Protein AF-A0A1X0VD98-F1 (afdb_monomer_lite)

Secondary structure (DSSP, 8-state):
--HHHHHHHHHHHHHHHHHHHHHHHHHHHHHHT----B-SSSEEEEEGGG-SSHHHHTSEEEEEEE-SSEEE-SS-EEEEEE-SSEEEEEETTS-EEEEEEEE-TTTEEEPP--TT-EE-TT-EEEEE-HHHHHH-TTSEEEEEEESSS-PPPB--EEE-TT-B-B--HHHHHHHHS--

Foldseek 3Di:
DPPVVVVVVVVVVVVVCVVCVVVVLVVLCVVQVHFFFFDQAFAFKDAQCPDPPPVSNPFQWIKGQHLGWFTWDGGWAFWADDDFFWTWGLHPVRWIKIKGKDADSQQKTFDGDDGGDTDHTLDGGITGDNVVCVVPSVRIMIIIGIPDNDDADFDGTGHHRSHGTGDRPVNVVVVVVVD

Structure (mmCIF, N/CA/C/O backbone):
data_AF-A0A1X0VD98-F1
#
_entry.id   AF-A0A1X0VD98-F1
#
loop_
_atom_site.group_PDB
_atom_site.id
_atom_site.type_symbol
_atom_site.label_atom_id
_atom_site.label_alt_id
_atom_site.label_comp_id
_atom_site.label_asym_id
_atom_site.label_entity_id
_atom_site.label_seq_id
_atom_site.pdbx_PDB_ins_code
_atom_site.Cartn_x
_atom_site.Cartn_y
_atom_site.Cartn_z
_atom_site.occupancy
_atom_site.B_iso_or_equiv
_atom_site.auth_seq_id
_atom_site.auth_comp_id
_atom_site.auth_asym_id
_atom_site.auth_atom_id
_atom_site.pdbx_PDB_model_num
ATOM 1 N N . MET A 1 1 ? 33.936 -26.376 27.014 1.00 48.28 1 MET A N 1
ATOM 2 C CA . MET A 1 1 ? 32.459 -26.463 26.900 1.00 48.28 1 MET A CA 1
ATOM 3 C C . MET A 1 1 ? 31.875 -25.096 27.231 1.00 48.28 1 MET A C 1
ATOM 5 O O . MET A 1 1 ? 32.048 -24.717 28.371 1.00 48.28 1 MET A O 1
ATOM 9 N N . ASN A 1 2 ? 31.315 -24.329 26.277 1.00 56.06 2 ASN A N 1
ATOM 10 C CA . ASN A 1 2 ? 30.478 -23.126 26.555 1.00 56.06 2 ASN A CA 1
ATOM 11 C C . ASN A 1 2 ? 29.895 -22.417 25.307 1.00 56.06 2 ASN A C 1
ATOM 13 O O . ASN A 1 2 ? 29.213 -21.403 25.436 1.00 56.06 2 ASN A O 1
ATOM 17 N N . PHE A 1 3 ? 30.104 -22.938 24.093 1.00 49.16 3 PHE A N 1
ATOM 18 C CA . PHE A 1 3 ? 29.549 -22.329 22.876 1.00 49.16 3 PHE A CA 1
ATOM 19 C C . PHE A 1 3 ? 28.031 -22.552 22.740 1.00 49.16 3 PHE A C 1
ATOM 21 O O . PHE A 1 3 ? 27.268 -21.605 22.551 1.00 49.16 3 PHE A O 1
ATOM 28 N N . TRP A 1 4 ? 27.568 -23.791 22.944 1.00 41.75 4 TRP A N 1
ATOM 29 C CA . TRP A 1 4 ? 26.157 -24.158 22.775 1.00 41.75 4 TRP A CA 1
ATOM 30 C C . TRP A 1 4 ? 25.212 -23.425 23.742 1.00 41.75 4 TRP A C 1
ATOM 32 O O . TRP A 1 4 ? 24.164 -22.939 23.324 1.00 41.75 4 TRP A O 1
ATOM 42 N N . GLN A 1 5 ? 25.598 -23.234 25.008 1.00 52.12 5 GLN A N 1
ATOM 43 C CA . GLN A 1 5 ? 24.756 -22.539 25.995 1.00 52.12 5 GLN A CA 1
ATOM 44 C C . GLN A 1 5 ? 24.533 -21.049 25.667 1.00 52.12 5 GLN A C 1
ATOM 46 O O . GLN A 1 5 ? 23.488 -20.490 26.013 1.00 52.12 5 GLN A O 1
ATOM 51 N N . ARG A 1 6 ? 25.467 -20.403 24.952 1.00 50.94 6 ARG A N 1
ATOM 52 C CA . ARG A 1 6 ? 25.354 -18.992 24.545 1.00 50.94 6 ARG A CA 1
ATOM 53 C C . ARG A 1 6 ? 24.335 -18.806 23.413 1.00 50.94 6 ARG A C 1
ATOM 55 O O . ARG A 1 6 ? 23.565 -17.849 23.447 1.00 50.94 6 ARG A O 1
ATOM 62 N N . ILE A 1 7 ? 24.253 -19.762 22.481 1.00 54.31 7 ILE A N 1
ATOM 63 C CA . ILE A 1 7 ? 23.278 -19.753 21.376 1.00 54.31 7 ILE A CA 1
ATOM 64 C C . ILE A 1 7 ? 21.851 -20.009 21.888 1.00 54.31 7 ILE A C 1
ATOM 66 O O . ILE A 1 7 ? 20.917 -19.312 21.487 1.00 54.31 7 ILE A O 1
ATOM 70 N N . PHE A 1 8 ? 21.662 -20.940 22.829 1.00 48.12 8 PHE A N 1
ATOM 71 C CA . PHE A 1 8 ? 20.329 -21.209 23.389 1.00 48.12 8 PHE A CA 1
ATOM 72 C C . PHE A 1 8 ? 19.806 -20.078 24.294 1.00 48.12 8 PHE A C 1
ATOM 74 O O . PHE A 1 8 ? 18.599 -19.831 24.324 1.00 48.12 8 PHE A O 1
ATOM 81 N N . ARG A 1 9 ? 20.687 -19.324 24.974 1.00 44.47 9 ARG A N 1
ATOM 82 C CA . ARG A 1 9 ? 20.299 -18.106 25.718 1.00 44.47 9 ARG A CA 1
ATOM 83 C C . ARG A 1 9 ? 19.912 -16.941 24.802 1.00 44.47 9 ARG A C 1
ATOM 85 O O . ARG A 1 9 ? 18.989 -16.202 25.140 1.00 44.47 9 ARG A O 1
ATOM 92 N N . LEU A 1 10 ? 20.572 -16.795 23.652 1.00 46.97 10 LEU A N 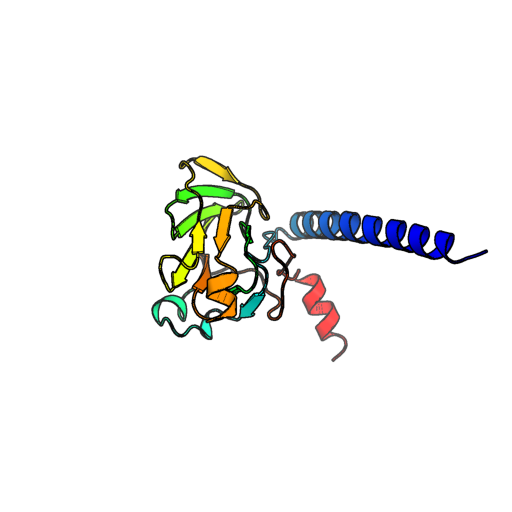1
ATOM 93 C CA . LEU A 1 10 ? 20.221 -15.784 22.648 1.00 46.97 10 LEU A CA 1
ATOM 94 C C . LEU A 1 10 ? 18.862 -16.075 22.010 1.00 46.97 10 LEU A C 1
ATOM 96 O O . LEU A 1 10 ? 18.030 -15.173 21.954 1.00 46.97 10 LEU A O 1
ATOM 100 N N . LYS A 1 11 ? 18.585 -17.339 21.653 1.00 44.94 11 LYS A N 1
ATOM 101 C CA . LYS A 1 11 ? 17.260 -17.739 21.155 1.00 44.94 11 LYS A CA 1
ATOM 102 C C . LYS A 1 11 ? 16.153 -17.371 22.142 1.00 44.94 11 LYS A C 1
ATOM 104 O O . LYS A 1 11 ? 15.186 -16.747 21.737 1.00 44.94 11 LYS A O 1
ATOM 109 N N . LYS A 1 12 ? 16.328 -17.650 23.441 1.00 44.94 12 LYS A N 1
ATOM 110 C CA . LYS A 1 12 ? 15.310 -17.339 24.462 1.00 44.94 12 LYS A CA 1
ATOM 111 C C . LYS A 1 12 ? 15.022 -15.836 24.587 1.00 44.94 12 LYS A C 1
ATOM 113 O O . LYS A 1 12 ? 13.860 -15.463 24.690 1.00 44.94 12 LYS A O 1
ATOM 118 N N . LYS A 1 13 ? 16.053 -14.980 24.524 1.00 45.22 13 LYS A N 1
ATOM 119 C CA . LYS A 1 13 ? 15.880 -13.513 24.510 1.00 45.22 13 LYS A CA 1
ATOM 120 C C . LYS A 1 13 ? 15.213 -13.022 23.224 1.00 45.22 13 LYS A C 1
ATOM 122 O O . LYS A 1 13 ? 14.376 -12.134 23.284 1.00 45.22 13 LYS A O 1
ATOM 127 N N . GLN A 1 14 ? 15.548 -13.601 22.077 1.00 46.72 14 GLN A N 1
ATOM 128 C CA . GLN A 1 14 ? 15.030 -13.160 20.782 1.00 46.72 14 GLN A CA 1
ATOM 129 C C . GLN A 1 14 ? 13.563 -13.570 20.573 1.00 46.72 14 GLN A C 1
ATOM 131 O O . GLN A 1 14 ? 12.781 -12.777 20.052 1.00 46.72 14 GLN A O 1
ATOM 136 N N . THR A 1 15 ? 13.151 -14.743 21.072 1.00 41.91 15 THR A N 1
ATOM 137 C CA . THR A 1 15 ? 11.731 -15.130 21.119 1.00 41.91 15 THR A CA 1
ATOM 138 C C . THR A 1 15 ? 10.943 -14.221 22.063 1.00 41.91 15 THR A C 1
ATOM 140 O O . THR A 1 15 ? 9.875 -13.743 21.693 1.00 41.91 15 THR A O 1
ATOM 143 N N . GLN A 1 16 ? 11.504 -13.890 23.236 1.00 38.88 16 GLN A N 1
ATOM 144 C CA . GLN A 1 16 ? 10.865 -12.970 24.182 1.00 38.88 16 GLN A CA 1
ATOM 145 C C . GLN A 1 16 ? 10.696 -11.562 23.606 1.00 38.88 16 GLN A C 1
ATOM 147 O O . GLN A 1 16 ? 9.651 -10.963 23.818 1.00 38.88 16 GLN A O 1
ATOM 152 N N . VAL A 1 17 ? 11.673 -11.036 22.861 1.00 45.19 17 VAL A N 1
ATOM 153 C CA . VAL A 1 17 ? 11.582 -9.707 22.224 1.00 45.19 17 VAL A CA 1
ATOM 154 C C . VAL A 1 17 ? 10.547 -9.691 21.092 1.00 45.19 17 VAL A C 1
ATOM 156 O O . VAL A 1 17 ? 9.798 -8.725 20.975 1.00 45.19 17 VAL A O 1
ATOM 159 N N . ASN A 1 18 ? 10.433 -10.766 20.305 1.00 43.16 18 ASN A N 1
ATOM 160 C CA . ASN A 1 18 ? 9.414 -10.858 19.252 1.00 43.16 18 ASN A CA 1
ATOM 161 C C . ASN A 1 18 ? 7.987 -10.973 19.812 1.00 43.16 18 ASN A C 1
ATOM 163 O O . ASN A 1 18 ? 7.068 -10.360 19.266 1.00 43.16 18 ASN A O 1
ATOM 167 N N . GLU A 1 19 ? 7.794 -11.718 20.903 1.00 41.62 19 GLU A N 1
ATOM 168 C CA . GLU A 1 19 ? 6.486 -11.836 21.558 1.00 41.62 19 GLU A CA 1
ATOM 169 C C . GLU A 1 19 ? 6.124 -10.568 22.342 1.00 41.62 19 GLU A C 1
ATOM 171 O O . GLU A 1 19 ? 5.012 -10.059 22.202 1.00 41.62 19 GLU A O 1
ATOM 176 N N . THR A 1 20 ? 7.062 -9.993 23.103 1.00 46.84 20 THR A N 1
ATOM 177 C CA . THR A 1 20 ? 6.811 -8.760 23.871 1.00 46.84 20 THR A CA 1
ATOM 178 C C . THR A 1 20 ? 6.690 -7.528 22.984 1.00 46.84 20 THR A C 1
ATOM 180 O O . THR A 1 20 ? 5.841 -6.694 23.264 1.00 46.84 20 THR A O 1
ATOM 183 N N . GLY A 1 21 ? 7.440 -7.416 21.884 1.00 46.06 21 GLY A N 1
ATOM 184 C CA . GLY A 1 21 ? 7.335 -6.287 20.953 1.00 46.06 21 GLY A CA 1
ATOM 185 C C . GLY A 1 21 ? 5.978 -6.218 20.247 1.00 46.06 21 GLY A C 1
ATOM 186 O O . GLY A 1 21 ? 5.361 -5.154 20.198 1.00 46.06 21 GLY A O 1
ATOM 187 N N . ARG A 1 22 ? 5.461 -7.359 19.762 1.00 43.19 22 ARG A N 1
ATOM 188 C CA . ARG A 1 22 ? 4.131 -7.431 19.124 1.00 43.19 22 ARG A CA 1
ATOM 189 C C . ARG A 1 22 ? 2.998 -7.259 20.137 1.00 43.19 22 ARG A C 1
ATOM 191 O O . ARG A 1 22 ? 2.056 -6.517 19.871 1.00 43.19 22 ARG A O 1
ATOM 198 N N . LEU A 1 23 ? 3.099 -7.891 21.311 1.00 44.09 23 LEU A N 1
ATOM 199 C CA . LEU A 1 23 ? 2.100 -7.743 22.375 1.00 44.09 23 LEU A CA 1
ATOM 200 C C . LEU A 1 23 ? 2.089 -6.329 22.971 1.00 44.09 23 LEU A C 1
ATOM 202 O O . LEU A 1 23 ? 1.010 -5.831 23.282 1.00 44.09 23 LEU A O 1
ATOM 206 N N . ASN A 1 24 ? 3.242 -5.665 23.093 1.00 49.34 24 ASN A N 1
ATOM 207 C CA . ASN A 1 24 ? 3.316 -4.281 23.561 1.00 49.34 24 ASN A CA 1
ATOM 208 C C . ASN A 1 24 ? 2.766 -3.311 22.523 1.00 49.34 24 ASN A C 1
ATOM 210 O O . ASN A 1 24 ? 1.982 -2.454 22.900 1.00 49.34 24 ASN A O 1
ATOM 214 N N . ALA A 1 25 ? 3.070 -3.481 21.233 1.00 46.78 25 ALA A N 1
ATOM 215 C CA . ALA A 1 25 ? 2.514 -2.623 20.187 1.00 46.78 25 ALA A CA 1
ATOM 216 C C . ALA A 1 25 ? 0.975 -2.687 20.142 1.00 46.78 25 ALA A C 1
ATOM 218 O O . ALA A 1 25 ? 0.315 -1.653 20.110 1.00 46.78 25 ALA A O 1
ATOM 219 N N . ILE A 1 26 ? 0.390 -3.889 20.223 1.00 51.84 26 ILE A N 1
ATOM 220 C CA . ILE A 1 26 ? -1.073 -4.065 20.232 1.00 51.84 26 ILE A CA 1
ATOM 221 C C . ILE A 1 26 ? -1.697 -3.541 21.539 1.00 51.84 26 ILE A C 1
ATOM 223 O O . ILE A 1 26 ? -2.773 -2.942 21.514 1.00 51.84 26 ILE A O 1
ATOM 227 N N . LYS A 1 27 ? -1.044 -3.744 22.693 1.00 46.97 27 LYS A N 1
ATOM 228 C CA . LYS A 1 27 ? -1.524 -3.224 23.986 1.00 46.97 27 LYS A CA 1
ATOM 229 C C . LYS A 1 27 ? -1.403 -1.702 24.093 1.00 46.97 27 LYS A C 1
ATOM 231 O O . LYS A 1 27 ? -2.300 -1.084 24.655 1.00 46.97 27 LYS A O 1
ATOM 236 N N . MET A 1 28 ? -0.336 -1.112 23.556 1.00 46.72 28 MET A N 1
ATOM 237 C CA . MET A 1 28 ? -0.132 0.337 23.500 1.00 46.72 28 MET A CA 1
ATOM 238 C C . MET A 1 28 ? -1.181 0.980 22.596 1.00 46.72 28 MET A C 1
ATOM 240 O O . MET A 1 28 ? -1.899 1.849 23.070 1.00 46.72 28 MET A O 1
ATOM 244 N N . ALA A 1 29 ? -1.391 0.452 21.385 1.00 49.62 29 ALA A N 1
ATOM 245 C CA . ALA A 1 29 ? -2.452 0.903 20.480 1.00 49.62 29 ALA A CA 1
ATOM 246 C C . ALA A 1 29 ? -3.852 0.858 21.115 1.00 49.62 29 ALA A C 1
ATOM 248 O O . ALA A 1 29 ? -4.615 1.814 21.012 1.00 49.62 29 ALA A O 1
ATOM 249 N N . LYS A 1 30 ? -4.186 -0.225 21.836 1.00 50.41 30 LYS A N 1
ATOM 250 C CA . LYS A 1 30 ? -5.467 -0.334 22.559 1.00 50.41 30 LYS A CA 1
ATOM 251 C C . LYS A 1 30 ? -5.618 0.673 23.700 1.00 50.41 30 LYS A C 1
ATOM 253 O O . LYS A 1 30 ? -6.744 1.034 24.021 1.00 50.41 30 LYS A O 1
ATOM 258 N N . LYS A 1 31 ? -4.520 1.087 24.337 1.00 48.34 31 LYS A N 1
ATOM 259 C CA . LYS A 1 31 ? -4.540 2.043 25.453 1.00 48.34 31 LYS A CA 1
ATOM 260 C C . LYS A 1 31 ? -4.631 3.490 24.961 1.00 48.34 31 LYS A C 1
ATOM 262 O O . LYS A 1 31 ? -5.239 4.307 25.640 1.00 48.34 31 LYS A O 1
ATOM 267 N N . THR A 1 32 ? -4.058 3.784 23.796 1.00 48.53 32 THR A N 1
ATOM 268 C CA . THR A 1 32 ? -4.001 5.132 23.211 1.00 48.53 32 THR A CA 1
ATOM 269 C C . THR A 1 32 ? -5.051 5.380 22.123 1.00 48.53 32 THR A C 1
ATOM 271 O O . THR A 1 32 ? -5.126 6.483 21.598 1.00 48.53 32 THR A O 1
ATOM 274 N N . GLY A 1 33 ? -5.847 4.370 21.748 1.00 54.72 33 GLY A N 1
ATOM 275 C CA . GLY A 1 33 ? -6.788 4.468 20.624 1.00 54.72 33 GLY A CA 1
ATOM 276 C C . GLY A 1 33 ? -6.097 4.630 19.264 1.00 54.72 33 GLY A C 1
ATOM 277 O O . GLY A 1 33 ? -6.723 5.061 18.302 1.00 54.72 33 GLY A O 1
ATOM 278 N N . THR A 1 34 ? -4.800 4.321 19.174 1.00 61.16 34 THR A N 1
ATOM 279 C CA . THR A 1 34 ? -3.990 4.583 17.979 1.00 61.16 34 THR A CA 1
ATOM 280 C C . THR A 1 34 ? -4.049 3.405 17.012 1.00 61.16 34 THR A C 1
ATOM 282 O O . THR A 1 34 ? -3.873 2.252 17.410 1.00 61.16 34 THR A O 1
ATOM 285 N N . LEU A 1 35 ? -4.266 3.691 15.727 1.00 70.94 35 LEU A N 1
ATOM 286 C CA . LEU A 1 35 ? -4.274 2.693 14.661 1.00 70.94 35 LEU A CA 1
ATOM 287 C C . LEU A 1 35 ? -2.916 1.974 14.579 1.00 70.94 35 LEU A C 1
ATOM 289 O O . LEU A 1 35 ? -1.872 2.609 14.417 1.00 70.94 35 LEU A O 1
ATOM 293 N N . VAL A 1 36 ? -2.921 0.639 14.661 1.00 76.25 36 VAL A N 1
ATOM 294 C CA . VAL A 1 36 ? -1.703 -0.153 14.439 1.00 76.25 36 VAL A CA 1
ATOM 295 C C . VAL A 1 36 ? -1.350 -0.110 12.956 1.00 76.25 36 VAL A C 1
ATOM 297 O O . VAL A 1 36 ? -2.046 -0.699 12.133 1.00 76.25 36 VAL A O 1
ATOM 300 N N . LEU A 1 37 ? -0.236 0.548 12.647 1.00 88.44 37 LEU A N 1
ATOM 301 C CA . LEU A 1 37 ? 0.319 0.669 11.304 1.00 88.44 37 LEU A CA 1
ATOM 302 C C . LEU A 1 37 ? 1.630 -0.116 11.164 1.00 88.44 37 LEU A C 1
ATOM 304 O O . LEU A 1 37 ? 2.593 0.091 11.910 1.00 88.44 37 LEU A O 1
ATOM 308 N N . VAL A 1 38 ? 1.694 -0.994 10.171 1.00 93.25 38 VAL A N 1
ATOM 309 C CA . VAL A 1 38 ? 2.910 -1.743 9.847 1.00 93.25 38 VAL A CA 1
ATOM 310 C C . VAL A 1 38 ? 3.459 -1.383 8.472 1.00 93.25 38 VAL A C 1
ATOM 312 O O . VAL A 1 38 ? 2.733 -0.938 7.585 1.00 93.25 38 VAL A O 1
ATOM 315 N N . ALA A 1 39 ? 4.762 -1.584 8.286 1.00 96.25 39 ALA A N 1
ATOM 316 C CA . ALA A 1 39 ? 5.424 -1.370 7.010 1.00 96.25 39 ALA A CA 1
ATOM 317 C C . ALA A 1 39 ? 4.852 -2.315 5.937 1.00 96.25 39 ALA A C 1
ATOM 319 O O . ALA A 1 39 ? 4.887 -3.539 6.126 1.00 96.25 39 ALA A O 1
ATOM 320 N N . PRO A 1 40 ? 4.392 -1.784 4.790 1.00 96.88 40 PRO A N 1
ATOM 321 C CA . PRO A 1 40 ? 3.777 -2.596 3.746 1.00 96.88 40 PRO A CA 1
ATOM 322 C C . PRO A 1 40 ? 4.784 -3.444 2.962 1.00 96.88 40 PRO A C 1
ATOM 324 O O . PRO A 1 40 ? 4.391 -4.376 2.278 1.00 96.88 40 PRO A O 1
ATOM 327 N N . ALA A 1 41 ? 6.084 -3.168 3.034 1.00 97.31 41 ALA A N 1
ATOM 328 C CA . ALA A 1 41 ? 7.116 -4.057 2.507 1.00 97.31 41 ALA A CA 1
ATOM 329 C C . ALA A 1 41 ? 8.449 -3.789 3.212 1.00 97.31 41 ALA A C 1
ATOM 331 O O . ALA A 1 41 ? 8.586 -2.826 3.967 1.00 97.31 41 ALA A O 1
ATOM 332 N N . THR A 1 42 ? 9.443 -4.637 2.953 1.00 97.31 42 THR A N 1
ATOM 333 C CA . THR A 1 42 ? 10.832 -4.327 3.305 1.00 97.31 42 THR A CA 1
ATOM 334 C C . THR A 1 42 ? 11.368 -3.318 2.2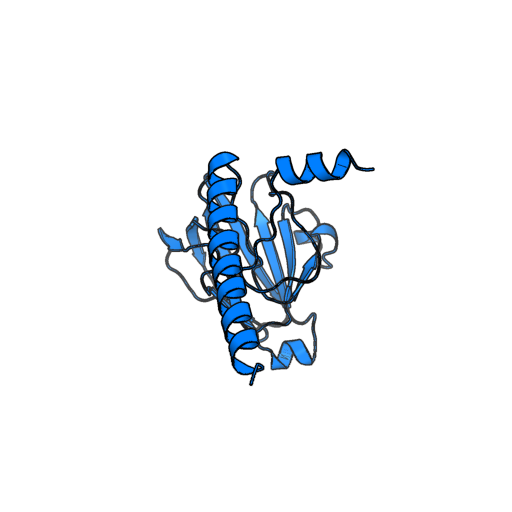97 1.00 97.31 42 THR A C 1
ATOM 336 O O . THR A 1 42 ? 11.185 -3.508 1.090 1.00 97.31 42 THR A O 1
ATOM 339 N N . GLY A 1 43 ? 12.013 -2.258 2.778 1.00 96.75 43 GLY A N 1
ATOM 340 C CA . GLY A 1 43 ? 12.531 -1.200 1.917 1.00 96.75 43 GLY A CA 1
ATOM 341 C C . GLY A 1 43 ? 12.771 0.111 2.650 1.00 96.75 43 GLY A C 1
ATOM 342 O O . GLY A 1 43 ? 13.000 0.126 3.861 1.00 96.75 43 GLY A O 1
ATOM 343 N N . GLN A 1 44 ? 12.715 1.207 1.897 1.00 97.31 44 GLN A N 1
ATOM 344 C CA . GLN A 1 44 ? 12.875 2.561 2.414 1.00 97.31 44 GLN A CA 1
ATOM 345 C C . GLN A 1 44 ? 11.511 3.241 2.536 1.00 97.31 44 GLN A C 1
ATOM 347 O O . GLN A 1 44 ? 10.864 3.529 1.529 1.00 97.31 44 GLN A O 1
ATOM 352 N N . LEU A 1 45 ? 11.099 3.536 3.766 1.00 96.56 45 LEU A N 1
ATOM 353 C CA . LEU A 1 45 ? 9.913 4.331 4.055 1.00 96.56 45 LEU A CA 1
ATOM 354 C C . LEU A 1 45 ? 10.258 5.823 4.011 1.00 96.56 45 LEU A C 1
ATOM 356 O O . LEU A 1 45 ? 11.218 6.258 4.654 1.00 96.56 45 LEU A O 1
ATOM 360 N N . ARG A 1 46 ? 9.467 6.604 3.275 1.00 95.25 46 ARG A N 1
ATOM 361 C CA . ARG A 1 46 ? 9.652 8.043 3.064 1.00 95.25 46 ARG A CA 1
ATOM 362 C C . ARG A 1 46 ? 8.348 8.824 3.274 1.00 95.25 46 ARG A C 1
ATOM 364 O O . ARG A 1 46 ? 7.257 8.268 3.102 1.00 95.25 46 ARG A O 1
ATOM 371 N N . PRO A 1 47 ? 8.440 10.115 3.626 1.00 93.88 47 PRO A N 1
ATOM 372 C CA . PRO A 1 47 ? 7.300 11.018 3.580 1.00 93.88 47 PRO A CA 1
ATOM 373 C C . PRO A 1 47 ? 6.672 11.032 2.185 1.00 93.88 47 PRO A C 1
ATOM 375 O O . PRO A 1 47 ? 7.374 11.118 1.180 1.00 93.88 47 PRO A O 1
ATOM 378 N N . ILE A 1 48 ? 5.340 11.005 2.109 1.00 93.56 48 ILE A N 1
ATOM 379 C CA . ILE A 1 48 ? 4.631 11.029 0.819 1.00 93.56 48 ILE A CA 1
ATOM 380 C C . ILE A 1 48 ? 4.871 12.326 0.027 1.00 93.56 48 ILE A C 1
ATOM 382 O O . ILE A 1 48 ? 4.839 12.326 -1.199 1.00 93.56 48 ILE A O 1
ATOM 386 N N . LYS A 1 49 ? 5.215 13.417 0.724 1.00 92.62 49 LYS A N 1
ATOM 387 C CA . LYS A 1 49 ? 5.588 14.713 0.134 1.00 92.62 49 LYS A CA 1
ATOM 388 C C . LYS A 1 49 ? 6.860 14.656 -0.717 1.00 92.62 49 LYS A C 1
ATOM 390 O O . LYS A 1 49 ? 7.064 15.530 -1.547 1.00 92.62 49 LYS A O 1
ATOM 395 N N . GLU A 1 50 ? 7.704 13.643 -0.521 1.00 92.62 50 GLU A N 1
ATOM 396 C CA . GLU A 1 50 ? 8.912 13.412 -1.327 1.00 92.62 50 GLU A CA 1
ATOM 397 C C . GLU A 1 50 ? 8.623 12.613 -2.611 1.00 92.62 50 GLU A C 1
ATOM 399 O O . GLU A 1 50 ? 9.544 12.265 -3.348 1.00 92.62 50 GLU A O 1
ATOM 404 N N . SER A 1 51 ? 7.355 12.283 -2.877 1.00 91.88 51 SER A N 1
ATOM 405 C CA . SER A 1 51 ? 6.928 11.579 -4.087 1.00 91.88 51 SER A CA 1
ATOM 406 C C . SER A 1 51 ? 7.244 12.373 -5.354 1.00 91.88 51 SER A C 1
ATOM 408 O O . SER A 1 51 ? 7.052 13.585 -5.397 1.00 91.88 51 SER A O 1
ATOM 410 N N . HIS A 1 52 ? 7.645 11.683 -6.423 1.00 88.25 52 HIS A N 1
ATOM 411 C CA . HIS A 1 52 ? 7.728 12.275 -7.765 1.00 88.25 52 HIS A CA 1
ATOM 412 C C . HIS A 1 52 ? 6.362 12.371 -8.457 1.00 88.25 52 HIS A C 1
ATOM 414 O O . HIS A 1 52 ? 6.199 13.146 -9.393 1.00 88.25 52 HIS A O 1
ATOM 420 N N . ASP A 1 53 ? 5.382 11.604 -7.985 1.00 88.62 53 ASP A N 1
ATOM 421 C CA . ASP A 1 53 ? 4.015 11.614 -8.488 1.00 88.62 53 ASP A CA 1
ATOM 422 C C . ASP A 1 53 ? 3.208 12.714 -7.776 1.00 88.62 53 ASP A C 1
ATOM 424 O O . ASP A 1 53 ? 2.876 12.575 -6.593 1.00 88.62 53 ASP A O 1
ATOM 428 N N . GLU A 1 54 ? 2.901 13.805 -8.494 1.00 88.25 54 GLU A N 1
ATOM 429 C CA . GLU A 1 54 ? 2.250 15.023 -7.967 1.00 88.25 54 GLU A CA 1
ATOM 430 C C . GLU A 1 54 ? 0.921 14.737 -7.257 1.00 88.25 54 GLU A C 1
ATOM 432 O O . GLU A 1 54 ? 0.634 15.318 -6.211 1.00 88.25 54 GLU A O 1
ATOM 437 N N . HIS A 1 55 ? 0.139 13.782 -7.774 1.00 89.00 55 HIS A N 1
ATOM 438 C CA . HIS A 1 55 ? -1.132 13.365 -7.176 1.00 89.00 55 HIS A CA 1
ATOM 439 C C . HIS A 1 55 ? -0.982 12.924 -5.709 1.00 89.00 55 HIS A C 1
ATOM 441 O O . HIS A 1 55 ? -1.866 13.177 -4.892 1.00 89.00 55 HIS A O 1
ATOM 447 N N . TYR A 1 56 ? 0.145 12.299 -5.361 1.00 92.19 56 TYR A N 1
ATOM 448 C CA . TYR A 1 56 ? 0.395 11.800 -4.011 1.00 92.19 56 TYR A CA 1
ATOM 449 C C . TYR A 1 56 ? 1.047 12.838 -3.092 1.00 92.19 56 TYR A C 1
ATOM 451 O O . TYR A 1 56 ? 0.916 12.721 -1.877 1.00 92.19 56 TYR A O 1
ATOM 459 N N . GLN A 1 57 ? 1.700 13.877 -3.621 1.00 90.81 57 GLN A N 1
ATOM 460 C CA . GLN A 1 57 ? 2.373 14.888 -2.790 1.00 90.81 57 GLN A CA 1
ATOM 461 C C . GLN A 1 57 ? 1.405 15.649 -1.871 1.00 90.81 57 GLN A C 1
ATOM 463 O O . GLN A 1 57 ? 1.771 16.013 -0.752 1.00 90.81 57 GLN A O 1
ATOM 468 N N . ALA A 1 58 ? 0.174 15.878 -2.340 1.00 86.75 58 ALA A N 1
ATOM 469 C CA . ALA A 1 58 ? -0.889 16.535 -1.580 1.00 86.75 58 ALA A CA 1
ATOM 470 C C . ALA A 1 58 ? -1.720 15.564 -0.721 1.00 86.75 58 ALA A C 1
ATOM 472 O O . ALA A 1 58 ? -2.584 16.003 0.038 1.00 86.75 58 ALA A O 1
ATOM 473 N N . ALA A 1 59 ? -1.492 14.255 -0.847 1.00 90.31 59 ALA A N 1
ATOM 474 C CA . ALA A 1 59 ? -2.260 13.246 -0.139 1.00 90.31 59 ALA A CA 1
ATOM 475 C C . ALA A 1 59 ? -1.761 13.052 1.302 1.00 90.31 59 ALA A C 1
ATOM 477 O O . ALA A 1 59 ? -0.587 13.246 1.622 1.00 90.31 59 ALA A O 1
ATOM 478 N N . ASN A 1 60 ? -2.662 12.610 2.177 1.00 90.06 60 ASN A N 1
ATOM 479 C CA . ASN A 1 60 ? -2.333 12.261 3.553 1.00 90.06 60 ASN A CA 1
ATOM 480 C C . ASN A 1 60 ? -1.873 10.804 3.604 1.00 90.06 60 ASN A C 1
ATOM 482 O O . ASN A 1 60 ? -2.685 9.888 3.482 1.00 90.06 60 ASN A O 1
ATOM 486 N N . GLY A 1 61 ? -0.572 10.564 3.761 1.00 92.81 61 GLY A N 1
AT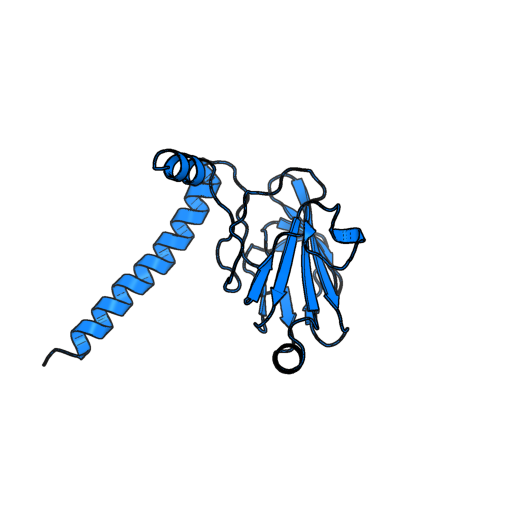OM 487 C CA . GLY A 1 61 ? -0.077 9.195 3.758 1.00 92.81 61 GLY A CA 1
ATOM 488 C C . GLY A 1 61 ? 1.430 9.027 3.831 1.00 92.81 61 GLY A C 1
ATOM 489 O O . GLY A 1 61 ? 2.179 9.926 4.221 1.00 92.81 61 GLY A O 1
ATOM 490 N N . ILE A 1 62 ? 1.862 7.833 3.442 1.00 94.44 62 ILE A N 1
ATOM 491 C CA . ILE A 1 62 ? 3.260 7.407 3.411 1.00 94.44 62 ILE A CA 1
ATOM 492 C C . ILE A 1 62 ? 3.606 6.811 2.050 1.00 94.44 62 ILE A C 1
ATOM 494 O O . ILE A 1 62 ? 2.751 6.252 1.360 1.00 94.44 62 ILE A O 1
ATOM 498 N N . MET A 1 63 ? 4.885 6.903 1.696 1.00 96.56 63 MET A N 1
ATOM 499 C CA . MET A 1 63 ? 5.456 6.284 0.508 1.00 96.56 63 MET A CA 1
ATOM 500 C C . MET A 1 63 ? 6.527 5.279 0.929 1.00 96.56 63 MET A C 1
ATOM 502 O O . MET A 1 63 ? 7.306 5.534 1.847 1.00 96.56 63 MET A O 1
ATOM 506 N N . LEU A 1 64 ? 6.603 4.142 0.248 1.00 97.06 64 LEU A N 1
ATOM 507 C CA . LEU A 1 64 ? 7.644 3.146 0.452 1.00 97.06 64 LEU A CA 1
ATOM 508 C C . LEU A 1 64 ? 8.240 2.705 -0.883 1.00 97.06 64 LEU A C 1
ATOM 510 O O . LEU A 1 64 ? 7.515 2.372 -1.819 1.00 97.06 64 LEU A O 1
ATOM 514 N N . ILE A 1 65 ? 9.568 2.655 -0.938 1.00 96.44 65 ILE A N 1
ATOM 515 C CA . ILE A 1 65 ? 10.329 2.088 -2.053 1.00 96.44 65 ILE A CA 1
ATOM 516 C C . ILE A 1 65 ? 10.770 0.679 -1.636 1.00 96.44 65 ILE A C 1
ATOM 518 O O . ILE A 1 65 ? 11.613 0.550 -0.737 1.00 96.44 65 ILE A O 1
ATOM 522 N N . PRO A 1 66 ? 10.169 -0.385 -2.198 1.00 96.44 66 PRO A N 1
ATOM 523 C CA . PRO A 1 66 ? 10.408 -1.747 -1.757 1.00 96.44 66 PRO A CA 1
ATOM 524 C C . PRO A 1 66 ? 11.735 -2.289 -2.297 1.00 96.44 66 PRO A C 1
ATOM 526 O O . PRO A 1 66 ? 12.113 -2.061 -3.440 1.00 96.44 66 PRO A O 1
ATOM 529 N N . ASN A 1 67 ? 12.414 -3.094 -1.483 1.00 94.75 67 ASN A N 1
ATOM 530 C CA . ASN A 1 67 ? 13.505 -3.975 -1.916 1.00 94.75 67 ASN A CA 1
ATOM 531 C C . ASN A 1 67 ? 13.249 -5.454 -1.545 1.00 94.75 67 ASN A C 1
ATOM 533 O O . ASN A 1 67 ? 14.021 -6.340 -1.912 1.00 94.75 67 ASN A O 1
ATOM 537 N N . GLY A 1 68 ? 12.158 -5.732 -0.821 1.00 92.31 68 GLY A N 1
ATOM 538 C CA . GLY A 1 68 ? 11.673 -7.073 -0.500 1.00 92.31 68 GLY A CA 1
ATOM 539 C C . GLY A 1 68 ? 10.619 -7.588 -1.483 1.00 92.31 68 GLY A C 1
ATOM 540 O O . GLY A 1 68 ? 10.014 -6.822 -2.224 1.00 92.31 68 GLY A O 1
ATOM 541 N N . GLY A 1 69 ? 10.386 -8.904 -1.469 1.00 93.25 69 GLY A N 1
ATOM 542 C CA . GLY A 1 69 ? 9.426 -9.552 -2.371 1.00 93.25 69 GLY A CA 1
ATOM 543 C C . GLY A 1 69 ? 7.990 -9.659 -1.851 1.00 93.25 69 GLY A C 1
ATOM 544 O O . GLY A 1 69 ? 7.085 -9.885 -2.645 1.00 93.25 69 GLY A O 1
ATOM 545 N N . ASN A 1 70 ? 7.755 -9.497 -0.547 1.00 96.31 70 ASN A N 1
ATOM 546 C CA . ASN A 1 70 ? 6.416 -9.613 0.038 1.00 96.31 70 ASN A CA 1
ATOM 547 C C . ASN A 1 70 ? 5.808 -8.235 0.275 1.00 96.31 70 ASN A C 1
ATOM 549 O O . ASN A 1 70 ? 6.472 -7.356 0.829 1.00 96.31 70 ASN A O 1
ATOM 553 N N . LEU A 1 71 ? 4.533 -8.101 -0.084 1.00 97.50 71 LEU A N 1
ATOM 554 C CA . LEU A 1 71 ? 3.713 -6.938 0.223 1.00 97.50 71 LEU A CA 1
ATOM 555 C C . LEU A 1 71 ? 2.740 -7.311 1.339 1.00 97.50 71 LEU A C 1
ATOM 557 O O . LEU A 1 71 ? 2.053 -8.327 1.253 1.00 97.50 71 LEU A O 1
ATOM 561 N N . MET A 1 72 ? 2.710 -6.501 2.384 1.00 97.56 72 MET A N 1
ATOM 562 C CA . MET A 1 72 ? 1.955 -6.697 3.610 1.00 97.56 72 MET A CA 1
ATOM 563 C C . MET A 1 72 ? 0.871 -5.636 3.728 1.00 97.56 72 MET A C 1
ATOM 565 O O . MET A 1 72 ? 1.079 -4.483 3.348 1.00 97.56 72 MET A O 1
ATOM 569 N N . LEU A 1 73 ? -0.264 -6.012 4.306 1.00 96.69 73 LEU A N 1
ATOM 570 C CA . LEU A 1 73 ? -1.320 -5.065 4.608 1.00 96.69 73 LEU A CA 1
ATOM 571 C C . LEU A 1 73 ? -0.857 -4.114 5.724 1.00 96.69 73 LEU A C 1
ATOM 573 O O . LEU A 1 73 ? -0.478 -4.592 6.797 1.00 96.69 73 LEU A O 1
ATOM 577 N N . PRO A 1 74 ? -0.883 -2.789 5.515 1.00 94.38 74 PRO A N 1
ATOM 578 C CA . PRO A 1 74 ? -0.395 -1.838 6.509 1.00 94.38 74 PRO A CA 1
ATOM 579 C C . PRO A 1 74 ? -1.324 -1.692 7.722 1.00 94.38 74 PRO A C 1
ATOM 581 O O . PRO A 1 74 ? -0.841 -1.406 8.816 1.00 94.38 74 PRO A O 1
ATOM 584 N N . VAL A 1 75 ? -2.634 -1.896 7.552 1.00 92.62 75 VAL A N 1
ATOM 585 C CA . VAL A 1 75 ? -3.665 -1.672 8.582 1.00 92.62 75 VAL A CA 1
ATOM 586 C C . VAL A 1 75 ? -4.704 -2.792 8.561 1.00 92.62 75 VAL A C 1
ATOM 588 O O . VAL A 1 75 ? -4.986 -3.354 7.509 1.00 92.62 75 VAL A O 1
ATOM 591 N N . SER A 1 76 ? -5.286 -3.128 9.710 1.00 92.06 76 SER A N 1
ATOM 592 C CA . SER A 1 76 ? -6.394 -4.092 9.770 1.00 92.06 76 SER A CA 1
ATOM 593 C C . SER A 1 76 ? -7.708 -3.427 9.372 1.00 92.06 76 SER A C 1
ATOM 595 O O . SER A 1 76 ? -7.931 -2.269 9.721 1.00 92.06 76 SER A O 1
ATOM 597 N N . GLY A 1 77 ? -8.611 -4.177 8.741 1.00 92.88 77 GLY A N 1
ATOM 598 C CA . GLY A 1 77 ? -9.948 -3.676 8.439 1.00 92.88 77 GLY A CA 1
ATOM 599 C C . GLY A 1 77 ? -10.732 -4.548 7.468 1.00 92.88 77 GLY A C 1
ATOM 600 O O . GLY A 1 77 ? -10.428 -5.730 7.280 1.00 92.88 77 GLY A O 1
ATOM 601 N N . ILE A 1 78 ? -11.757 -3.948 6.867 1.00 95.19 78 ILE A N 1
ATOM 602 C CA . ILE A 1 78 ? -12.660 -4.590 5.912 1.00 95.19 78 ILE A CA 1
ATOM 603 C C . ILE A 1 78 ? -12.362 -4.094 4.499 1.00 95.19 78 ILE A C 1
ATOM 605 O O . ILE A 1 78 ? -12.306 -2.893 4.251 1.00 95.19 78 ILE A O 1
ATOM 609 N N . VAL A 1 79 ? -12.191 -5.020 3.560 1.00 97.12 79 VAL A N 1
ATOM 610 C CA . VAL A 1 79 ? -11.966 -4.708 2.145 1.00 97.12 79 VAL A CA 1
ATOM 611 C C . VAL A 1 79 ? -13.196 -4.026 1.554 1.00 97.12 79 VAL A C 1
ATOM 613 O O . VAL A 1 79 ? -14.296 -4.576 1.610 1.00 97.12 79 VAL A O 1
ATOM 616 N N . SER A 1 80 ? -13.005 -2.864 0.935 1.00 95.19 80 SER A N 1
ATOM 617 C CA . SER A 1 80 ? -14.045 -2.151 0.184 1.00 95.19 80 SER A CA 1
ATOM 618 C C . SER A 1 80 ? -13.842 -2.262 -1.329 1.00 95.19 80 SER A C 1
ATOM 620 O O . SER A 1 80 ? -14.801 -2.471 -2.067 1.00 95.19 80 SER A O 1
ATOM 622 N N . GLU A 1 81 ? -12.592 -2.214 -1.792 1.00 97.12 81 GLU A N 1
ATOM 623 C CA . GLU A 1 81 ? -12.221 -2.366 -3.201 1.00 97.12 81 GLU A CA 1
ATOM 624 C C . GLU A 1 81 ? -10.874 -3.093 -3.313 1.00 97.12 81 GLU A C 1
ATOM 626 O O . GLU A 1 81 ? -9.963 -2.860 -2.518 1.00 97.12 81 GLU A O 1
ATOM 631 N N . SER A 1 82 ? -10.714 -3.964 -4.310 1.00 97.38 82 SER A N 1
ATOM 632 C CA . SER A 1 82 ? -9.450 -4.660 -4.556 1.00 97.38 82 SER A CA 1
ATOM 633 C C . SER A 1 82 ? -9.214 -4.902 -6.046 1.00 97.38 82 SER A C 1
ATOM 635 O O . SER A 1 82 ? -10.048 -5.463 -6.755 1.00 97.38 82 SER A O 1
ATOM 637 N N . THR A 1 83 ? -8.033 -4.505 -6.509 1.00 96.62 83 THR A N 1
ATOM 638 C CA . THR A 1 83 ? -7.491 -4.755 -7.846 1.00 96.62 83 THR A CA 1
ATOM 639 C C . THR A 1 83 ? -6.056 -5.278 -7.718 1.00 96.62 83 THR A C 1
ATOM 641 O O . THR A 1 83 ? -5.549 -5.485 -6.618 1.00 96.62 83 THR A O 1
ATOM 644 N N . THR A 1 84 ? -5.373 -5.513 -8.839 1.00 95.50 84 THR A N 1
ATOM 645 C CA . THR A 1 84 ? -3.956 -5.921 -8.828 1.00 95.50 84 THR A CA 1
ATOM 646 C C . THR A 1 84 ? -2.995 -4.792 -8.457 1.00 95.50 84 THR A C 1
ATOM 648 O O . THR A 1 84 ? -1.839 -5.071 -8.159 1.00 95.50 84 THR A O 1
ATOM 651 N N . GLU A 1 85 ? -3.453 -3.542 -8.451 1.00 95.69 85 GLU A N 1
ATOM 652 C CA . GLU A 1 85 ? -2.621 -2.356 -8.197 1.00 95.69 85 GLU A CA 1
ATOM 653 C C . GLU A 1 85 ? -3.104 -1.555 -6.987 1.00 95.69 85 GLU A C 1
ATOM 655 O O . GLU A 1 85 ? -2.364 -0.738 -6.453 1.00 95.69 85 GLU A O 1
ATOM 660 N N . LYS A 1 86 ? -4.334 -1.793 -6.525 1.00 96.69 86 LYS A N 1
ATOM 661 C CA . LYS A 1 86 ? -4.979 -1.016 -5.469 1.00 96.69 86 LYS A CA 1
ATOM 662 C C . LYS A 1 86 ? -5.736 -1.926 -4.509 1.00 96.69 86 LYS A C 1
ATOM 664 O O . LYS A 1 86 ? -6.458 -2.822 -4.938 1.00 96.69 86 LYS A O 1
ATOM 669 N N . LEU A 1 87 ? -5.619 -1.658 -3.217 1.00 97.81 87 LEU A N 1
ATOM 670 C CA . LEU A 1 87 ? -6.419 -2.273 -2.165 1.00 97.81 87 LEU A CA 1
ATOM 671 C C . LEU A 1 87 ? -6.948 -1.174 -1.246 1.00 97.81 87 LEU A C 1
ATOM 673 O O . LEU A 1 87 ? -6.166 -0.422 -0.668 1.00 97.81 87 LEU A O 1
ATOM 677 N N . MET A 1 88 ? -8.269 -1.082 -1.125 1.00 97.81 88 MET A N 1
ATOM 678 C CA . MET A 1 88 ? -8.943 -0.181 -0.198 1.00 97.81 88 MET A CA 1
ATOM 679 C C . MET A 1 88 ? -9.503 -0.968 0.978 1.00 97.81 88 MET A C 1
ATOM 681 O O . MET A 1 88 ? -10.194 -1.974 0.799 1.00 97.81 88 MET A O 1
ATOM 685 N N . ILE A 1 89 ? -9.202 -0.481 2.176 1.00 95.06 89 ILE A N 1
ATOM 686 C CA . ILE A 1 89 ? -9.638 -1.029 3.452 1.00 95.06 89 ILE A CA 1
ATOM 687 C C . ILE A 1 89 ? -10.351 0.076 4.227 1.00 95.06 89 ILE A C 1
ATOM 689 O O . ILE A 1 89 ? -9.828 1.182 4.330 1.00 95.06 89 ILE A O 1
ATOM 693 N N . THR A 1 90 ? -11.507 -0.226 4.806 1.00 92.75 90 THR A N 1
ATOM 694 C CA . THR A 1 90 ? -12.079 0.571 5.894 1.00 92.75 90 THR A CA 1
ATOM 695 C C . THR A 1 90 ? -11.510 0.050 7.208 1.00 92.75 90 THR A C 1
ATOM 697 O O . THR A 1 90 ? -11.673 -1.134 7.519 1.00 92.75 90 THR A O 1
ATOM 700 N N . ASP A 1 91 ? -10.780 0.891 7.934 1.00 86.75 91 ASP A N 1
ATOM 701 C CA . ASP A 1 91 ? -10.111 0.500 9.173 1.00 86.75 91 ASP A CA 1
ATOM 702 C C . ASP A 1 91 ? -11.055 0.494 10.392 1.00 86.75 91 ASP A C 1
ATOM 704 O O . ASP A 1 91 ? -12.259 0.714 10.283 1.00 86.75 91 ASP A O 1
ATOM 708 N N . GLY A 1 92 ? -10.516 0.190 11.577 1.00 80.50 92 GLY A N 1
ATOM 709 C CA . GLY A 1 92 ? -11.299 0.128 12.818 1.00 80.50 92 GLY A CA 1
ATOM 710 C C . GLY A 1 92 ? -11.789 1.481 13.356 1.00 80.50 92 GLY A C 1
ATOM 711 O O . GLY A 1 92 ? -12.469 1.491 14.379 1.00 80.50 92 GLY A O 1
ATOM 712 N N . LEU A 1 93 ? -11.417 2.591 12.713 1.00 82.56 93 LEU A N 1
ATOM 713 C CA . LEU A 1 93 ? -11.875 3.951 13.003 1.00 82.56 93 LEU A CA 1
ATOM 714 C C . LEU A 1 93 ? -12.824 4.469 11.906 1.00 82.56 93 LEU A C 1
ATOM 716 O O . LEU A 1 93 ? -13.055 5.671 11.822 1.00 82.56 93 LEU A O 1
ATOM 720 N N . ASP A 1 94 ? -13.348 3.571 11.063 1.00 84.44 94 ASP A N 1
ATOM 721 C CA . ASP A 1 94 ? -14.186 3.872 9.897 1.00 84.44 94 ASP A CA 1
ATOM 722 C C . ASP A 1 94 ? -13.498 4.758 8.837 1.00 84.44 94 ASP A C 1
ATOM 724 O O . ASP A 1 94 ? -14.156 5.339 7.971 1.00 84.44 94 ASP A O 1
ATOM 728 N N . GLN A 1 95 ? -12.160 4.819 8.833 1.00 87.06 95 GLN A N 1
ATOM 729 C CA . GLN A 1 95 ? -11.398 5.568 7.836 1.00 87.06 95 GLN A CA 1
ATOM 730 C C . GLN A 1 95 ? -11.087 4.707 6.615 1.00 87.06 95 GLN A C 1
ATOM 732 O O . GLN A 1 95 ? -10.734 3.531 6.723 1.00 87.06 95 GLN A O 1
ATOM 737 N N . SER A 1 96 ? -11.166 5.303 5.423 1.00 92.69 96 SER A N 1
ATOM 738 C CA . SER A 1 96 ? -10.760 4.631 4.190 1.00 92.69 96 SER A CA 1
ATOM 739 C C . SER A 1 96 ? -9.252 4.767 3.985 1.00 92.69 96 SER A C 1
ATOM 741 O O . SER A 1 96 ? -8.730 5.864 3.773 1.00 92.69 96 SER A O 1
ATOM 743 N N . VAL A 1 97 ? -8.561 3.632 3.962 1.00 94.19 97 VAL A N 1
ATOM 744 C CA . VAL A 1 97 ? -7.124 3.514 3.715 1.00 94.19 97 VAL A CA 1
ATOM 745 C C . VAL A 1 97 ? -6.897 2.825 2.378 1.00 94.19 97 VAL A C 1
ATOM 747 O O . VAL A 1 97 ? -7.362 1.712 2.143 1.00 94.19 97 VAL A O 1
ATOM 750 N N . THR A 1 98 ? -6.165 3.483 1.485 1.00 96.94 98 THR A N 1
ATOM 751 C CA . THR A 1 98 ? -5.849 2.977 0.148 1.00 96.94 98 THR A CA 1
ATOM 752 C C . THR A 1 98 ? -4.370 2.643 0.051 1.00 96.94 98 THR A C 1
ATOM 754 O O . THR A 1 98 ? -3.524 3.530 0.134 1.00 96.94 98 THR A O 1
ATOM 757 N N . MET A 1 99 ? -4.056 1.374 -0.188 1.00 97.12 99 MET A N 1
ATOM 758 C CA . MET A 1 99 ? -2.734 0.922 -0.609 1.00 97.12 99 MET A CA 1
ATOM 759 C C . MET A 1 99 ? -2.688 0.874 -2.139 1.00 97.12 99 MET A C 1
ATOM 761 O O . MET A 1 99 ? -3.503 0.186 -2.747 1.00 97.12 99 MET A O 1
ATOM 765 N N . SER A 1 100 ? -1.754 1.591 -2.761 1.00 97.19 100 SER A N 1
ATOM 766 C CA . SER A 1 100 ? -1.568 1.625 -4.220 1.00 97.19 100 SER A CA 1
ATOM 767 C C . SER A 1 100 ? -0.144 1.242 -4.605 1.00 97.19 100 SER A C 1
ATOM 769 O O . SER A 1 100 ? 0.813 1.641 -3.939 1.00 97.19 100 SER A O 1
ATOM 771 N N . LEU A 1 101 ? -0.008 0.496 -5.695 1.00 95.81 101 LEU A N 1
ATOM 772 C CA . LEU A 1 101 ? 1.251 0.188 -6.358 1.00 95.81 101 LEU A CA 1
ATOM 773 C C . LEU A 1 101 ? 1.365 1.067 -7.601 1.00 95.81 101 LEU A C 1
ATOM 775 O O . LEU A 1 101 ? 0.507 1.011 -8.475 1.00 95.81 101 LEU A O 1
ATOM 779 N N . VAL A 1 102 ? 2.426 1.860 -7.684 1.00 94.06 102 VAL A N 1
ATOM 780 C CA . VAL A 1 102 ? 2.704 2.727 -8.835 1.00 94.06 102 VAL A CA 1
ATOM 781 C C . VAL A 1 102 ? 4.062 2.343 -9.389 1.00 94.06 102 VAL A C 1
ATOM 783 O O . VAL A 1 102 ? 5.047 2.330 -8.654 1.00 94.06 102 VAL A O 1
ATOM 786 N N . GLY A 1 103 ? 4.136 2.002 -10.671 1.00 84.75 103 GLY A N 1
ATOM 787 C CA . GLY A 1 103 ? 5.389 1.574 -11.277 1.00 84.75 103 GLY A CA 1
ATOM 788 C C . GLY A 1 103 ? 5.206 0.722 -12.523 1.00 84.75 103 GLY A C 1
ATOM 789 O O . GLY A 1 103 ? 4.144 0.702 -13.139 1.00 84.75 103 GLY A O 1
ATOM 790 N N . GLN A 1 104 ? 6.265 0.013 -12.907 1.00 73.25 104 GLN A N 1
ATOM 791 C CA . GLN A 1 104 ? 6.242 -0.884 -14.061 1.00 73.25 104 GLN A CA 1
ATOM 792 C C . GLN A 1 104 ? 5.367 -2.107 -13.759 1.00 73.25 104 GLN A C 1
ATOM 794 O O . GLN A 1 104 ? 5.588 -2.791 -12.764 1.00 73.25 104 GLN A O 1
ATOM 799 N N . GLY A 1 105 ? 4.391 -2.398 -14.624 1.00 71.25 105 GLY A N 1
ATOM 800 C CA . GLY A 1 105 ? 3.267 -3.294 -14.311 1.00 71.25 105 GLY A CA 1
ATOM 801 C C . GLY A 1 105 ? 3.617 -4.716 -13.842 1.00 71.25 105 GLY A C 1
ATOM 802 O O . GLY A 1 105 ? 2.864 -5.297 -13.070 1.00 71.25 105 GLY A O 1
ATOM 803 N N . GLU A 1 106 ? 4.762 -5.286 -14.241 1.00 81.69 106 GLU A N 1
ATOM 804 C CA . GLU A 1 106 ? 5.188 -6.624 -13.776 1.00 81.69 106 GLU A CA 1
ATOM 805 C C . GLU A 1 106 ? 6.047 -6.606 -12.503 1.00 81.69 106 GLU A C 1
ATOM 807 O O . GLU A 1 106 ? 6.385 -7.654 -11.945 1.00 81.69 106 GLU A O 1
ATOM 812 N N . ALA A 1 107 ? 6.438 -5.426 -12.029 1.00 91.69 107 ALA A N 1
ATOM 813 C CA . ALA A 1 107 ? 7.362 -5.307 -10.915 1.00 91.69 107 ALA A CA 1
ATOM 814 C C . ALA A 1 107 ? 6.694 -5.605 -9.564 1.00 91.69 107 ALA A C 1
ATOM 816 O O . ALA A 1 107 ? 7.376 -6.070 -8.648 1.00 91.69 107 ALA A O 1
ATOM 817 N N . ALA A 1 108 ? 5.377 -5.419 -9.438 1.00 94.88 108 ALA A N 1
ATOM 818 C CA . ALA A 1 108 ? 4.608 -5.819 -8.265 1.00 94.88 108 ALA A CA 1
ATOM 819 C C . ALA A 1 108 ? 3.122 -6.029 -8.584 1.00 94.88 108 ALA A C 1
ATOM 821 O O . ALA A 1 108 ? 2.593 -5.450 -9.524 1.00 94.88 108 ALA A O 1
ATOM 822 N N . ARG A 1 109 ? 2.444 -6.847 -7.774 1.00 95.81 109 ARG A N 1
ATOM 823 C CA . ARG A 1 109 ? 0.992 -7.060 -7.849 1.00 95.81 109 ARG A CA 1
ATOM 824 C C . ARG A 1 109 ? 0.393 -7.342 -6.477 1.00 95.81 109 ARG A C 1
ATOM 826 O O . ARG A 1 109 ? 0.998 -8.050 -5.667 1.00 95.81 109 ARG A O 1
ATOM 833 N N . LEU A 1 110 ? -0.820 -6.856 -6.254 1.00 97.00 110 LEU A N 1
ATOM 834 C CA . LEU A 1 110 ? -1.673 -7.225 -5.131 1.00 97.00 110 LEU A CA 1
ATOM 835 C C . LEU A 1 110 ? -2.532 -8.447 -5.476 1.00 97.00 110 LEU A C 1
ATOM 837 O O . LEU A 1 110 ? -2.887 -8.693 -6.633 1.00 97.00 110 LEU A O 1
ATOM 841 N N . ALA A 1 111 ? -2.853 -9.225 -4.449 1.00 95.75 111 ALA A N 1
ATOM 842 C CA . ALA A 1 111 ? -3.883 -10.244 -4.503 1.00 95.75 111 ALA A CA 1
ATOM 843 C C . ALA A 1 111 ? -5.270 -9.587 -4.570 1.00 95.75 111 ALA A C 1
ATOM 845 O O . ALA A 1 111 ? -5.467 -8.461 -4.114 1.00 95.75 111 ALA A O 1
ATOM 846 N N . ARG A 1 112 ? -6.235 -10.306 -5.153 1.00 94.88 112 ARG A N 1
ATOM 847 C CA . ARG A 1 112 ? -7.623 -9.850 -5.251 1.00 94.88 112 ARG A CA 1
ATOM 848 C C . ARG A 1 112 ? -8.438 -10.383 -4.088 1.00 94.88 112 ARG A C 1
ATOM 850 O O . ARG A 1 112 ? -8.430 -11.585 -3.827 1.00 94.88 112 ARG A O 1
ATOM 857 N N . TYR A 1 113 ? -9.180 -9.487 -3.461 1.00 96.06 113 TYR A N 1
ATOM 858 C CA . TYR A 1 113 ? -10.055 -9.777 -2.336 1.00 96.06 113 TYR A CA 1
ATOM 859 C C . TYR A 1 113 ? -11.492 -9.382 -2.662 1.00 96.06 113 TYR A C 1
ATOM 861 O O . TYR A 1 113 ? -11.735 -8.500 -3.486 1.00 96.06 113 TYR A O 1
ATOM 869 N N . SER A 1 114 ? -12.452 -10.046 -2.022 1.00 95.44 114 SER A N 1
ATOM 870 C CA . SER A 1 114 ? -13.861 -9.663 -2.147 1.00 95.44 114 SER A CA 1
ATOM 871 C C . SER A 1 114 ? -14.179 -8.515 -1.196 1.00 95.44 114 SER A C 1
ATOM 873 O O . SER A 1 114 ? -13.662 -8.478 -0.078 1.00 95.44 114 SER A O 1
ATOM 875 N N . ALA A 1 115 ? -15.059 -7.605 -1.613 1.00 95.81 115 ALA A N 1
ATOM 876 C CA . ALA A 1 115 ? -15.597 -6.598 -0.706 1.00 9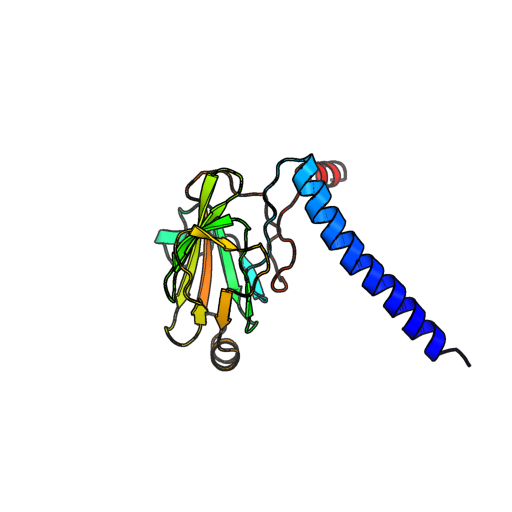5.81 115 ALA A CA 1
ATOM 877 C C . ALA A 1 115 ? -16.288 -7.276 0.494 1.00 95.81 115 ALA A C 1
ATOM 879 O O . ALA A 1 115 ? -16.954 -8.301 0.337 1.00 95.81 115 ALA A O 1
ATOM 880 N N . GLY A 1 116 ? -16.101 -6.724 1.692 1.00 92.50 116 GLY A N 1
ATOM 881 C CA . GLY A 1 116 ? -16.576 -7.292 2.956 1.00 92.50 116 GLY A CA 1
ATOM 882 C C . GLY A 1 116 ? -15.615 -8.290 3.613 1.00 92.50 116 GLY A C 1
ATOM 883 O O . GLY A 1 116 ? -15.848 -8.696 4.750 1.00 92.50 116 GLY A O 1
ATOM 884 N N . GLN A 1 117 ? -14.524 -8.680 2.948 1.00 95.00 117 GLN A N 1
ATOM 885 C CA . GLN A 1 117 ? -13.528 -9.564 3.549 1.00 95.00 117 GLN A CA 1
ATOM 886 C C . GLN A 1 117 ? -12.735 -8.837 4.641 1.00 95.00 117 GLN A C 1
ATOM 888 O O . GLN A 1 117 ? -12.248 -7.729 4.430 1.00 95.00 117 GLN A O 1
ATOM 893 N N . GLN A 1 118 ? -12.561 -9.481 5.795 1.00 95.44 118 GLN A N 1
ATOM 894 C CA . GLN A 1 118 ? -11.706 -8.974 6.865 1.00 95.44 118 GLN A CA 1
ATOM 895 C C . GLN A 1 118 ? -10.251 -9.386 6.632 1.00 95.44 118 GLN A C 1
ATOM 897 O O . GLN A 1 118 ? -9.970 -10.564 6.401 1.00 95.44 118 GLN A O 1
ATOM 902 N N . LEU A 1 119 ? -9.336 -8.425 6.740 1.00 94.12 119 LEU A N 1
ATOM 903 C CA . LEU A 1 119 ? -7.892 -8.643 6.694 1.00 94.12 119 LEU A CA 1
ATOM 904 C C . LEU A 1 119 ? -7.208 -7.989 7.900 1.00 94.12 119 LEU A C 1
ATOM 906 O O . LEU A 1 119 ? -7.725 -7.037 8.495 1.00 94.12 119 LEU A O 1
ATOM 910 N N . HIS A 1 120 ? -6.031 -8.493 8.260 1.00 93.44 120 HIS A N 1
ATOM 911 C CA . HIS A 1 120 ? -5.260 -8.018 9.402 1.00 93.44 120 HIS A CA 1
ATOM 912 C C . HIS A 1 120 ? -3.958 -7.351 8.960 1.00 93.44 120 HIS A C 1
ATOM 914 O O . HIS A 1 120 ? -3.311 -7.763 7.998 1.00 93.44 120 HIS A O 1
ATOM 920 N N . ALA A 1 121 ? -3.539 -6.326 9.703 1.00 92.06 121 ALA A N 1
ATOM 921 C CA . ALA A 1 121 ? -2.237 -5.702 9.526 1.00 92.06 121 ALA A CA 1
ATOM 922 C C . ALA A 1 121 ? -1.122 -6.761 9.597 1.00 92.06 121 ALA A C 1
ATOM 924 O O . ALA A 1 121 ? -1.016 -7.517 10.568 1.00 92.06 121 ALA A O 1
ATOM 925 N N . GLY A 1 122 ? -0.271 -6.788 8.575 1.00 93.12 122 GLY A N 1
ATOM 926 C CA . GLY A 1 122 ? 0.799 -7.770 8.420 1.00 93.12 122 GLY A CA 1
ATOM 927 C C . GLY A 1 122 ? 0.416 -9.034 7.648 1.00 93.12 122 GLY A C 1
ATOM 928 O O . GLY A 1 122 ? 1.293 -9.873 7.448 1.00 93.12 122 GLY A 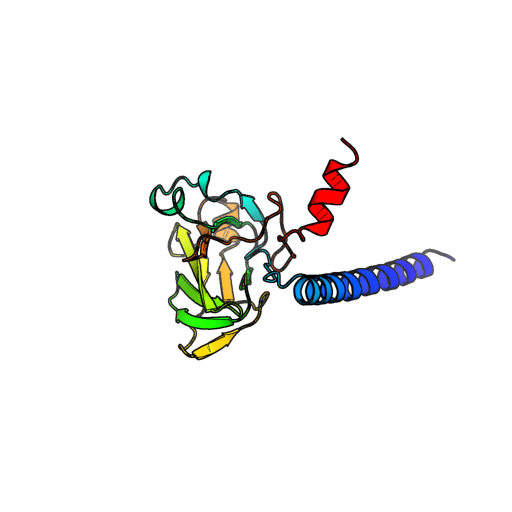O 1
ATOM 929 N N . ASP A 1 123 ? -0.831 -9.174 7.191 1.00 95.06 123 ASP A N 1
ATOM 930 C CA . ASP A 1 123 ? -1.197 -10.213 6.226 1.00 95.06 123 ASP A CA 1
ATOM 931 C C . ASP A 1 123 ? -0.473 -9.971 4.896 1.00 95.06 123 ASP A C 1
ATOM 933 O O . ASP A 1 123 ? -0.349 -8.831 4.444 1.00 95.06 123 ASP A O 1
ATOM 937 N N . VAL A 1 124 ? -0.006 -11.039 4.246 1.00 96.88 124 VAL A N 1
ATOM 938 C CA . VAL A 1 124 ? 0.587 -10.941 2.904 1.00 96.88 124 VAL A CA 1
ATOM 939 C C . VAL A 1 124 ? -0.531 -10.684 1.896 1.00 96.88 124 VAL A C 1
ATOM 941 O O . VAL A 1 124 ? -1.400 -11.533 1.703 1.00 96.88 124 VAL A O 1
ATOM 944 N N . VAL A 1 125 ? -0.481 -9.531 1.231 1.00 97.56 125 VAL A N 1
ATOM 945 C CA . VAL A 1 125 ? -1.498 -9.065 0.272 1.00 97.56 125 VAL A CA 1
ATOM 946 C C . VAL A 1 125 ? -0.979 -8.903 -1.145 1.00 97.56 125 VAL A C 1
ATOM 948 O O . VAL A 1 125 ? -1.710 -8.474 -2.032 1.00 97.56 125 VAL A O 1
ATOM 951 N N . GLY A 1 126 ? 0.277 -9.252 -1.394 1.00 96.88 126 GLY A N 1
ATOM 952 C CA . GLY A 1 126 ? 0.849 -9.165 -2.724 1.00 96.88 126 GLY A CA 1
ATOM 953 C C . GLY A 1 126 ? 2.314 -9.548 -2.768 1.00 96.88 126 GLY A C 1
ATOM 954 O O . GLY A 1 126 ? 2.926 -9.930 -1.768 1.00 96.88 126 GLY A O 1
ATOM 955 N N . THR A 1 127 ? 2.879 -9.424 -3.960 1.00 96.44 127 THR A N 1
ATOM 956 C CA . THR A 1 127 ? 4.265 -9.791 -4.244 1.00 96.44 127 THR A CA 1
ATOM 957 C C . THR A 1 127 ? 4.925 -8.759 -5.141 1.00 96.44 127 THR A C 1
ATOM 959 O O . THR A 1 127 ? 4.286 -8.258 -6.065 1.00 96.44 127 THR A O 1
ATOM 962 N N . ALA A 1 128 ? 6.215 -8.521 -4.929 1.00 95.69 128 ALA A N 1
ATOM 963 C CA . ALA A 1 128 ? 7.080 -7.740 -5.800 1.00 95.69 128 ALA A CA 1
ATOM 964 C C . ALA A 1 128 ? 8.231 -8.597 -6.348 1.00 95.69 128 ALA A C 1
ATOM 966 O O . ALA A 1 128 ? 8.771 -9.474 -5.667 1.00 95.69 128 ALA A O 1
ATOM 967 N N . SER A 1 129 ? 8.614 -8.350 -7.597 1.00 95.31 129 SER A N 1
ATOM 968 C CA . SER A 1 129 ? 9.694 -9.061 -8.272 1.00 95.31 129 SER A CA 1
ATOM 969 C C . SER A 1 129 ? 11.045 -8.556 -7.779 1.00 95.31 129 SER A C 1
ATOM 971 O O . SER A 1 129 ? 11.550 -7.532 -8.236 1.00 95.31 129 SER A O 1
ATOM 973 N N . GLN A 1 130 ? 11.680 -9.310 -6.882 1.00 92.31 130 GLN A N 1
ATOM 974 C CA . GLN A 1 130 ? 13.019 -8.976 -6.380 1.00 92.31 130 GLN A CA 1
ATOM 975 C C . GLN A 1 130 ? 14.058 -8.851 -7.498 1.00 92.31 130 GLN A C 1
ATOM 977 O O . GLN A 1 130 ? 14.980 -8.051 -7.388 1.00 92.31 130 GLN A O 1
ATOM 982 N N . ARG A 1 131 ? 13.896 -9.604 -8.595 1.00 93.44 131 ARG A N 1
ATOM 983 C CA . ARG A 1 131 ? 14.763 -9.492 -9.774 1.00 93.44 131 ARG A CA 1
ATOM 984 C C . ARG A 1 131 ? 14.662 -8.106 -10.410 1.00 93.44 131 ARG A C 1
ATOM 986 O O . ARG A 1 131 ? 15.692 -7.526 -10.728 1.00 93.44 131 ARG A O 1
ATOM 993 N N . ILE A 1 132 ? 13.444 -7.596 -10.601 1.00 93.44 132 ILE A N 1
ATOM 994 C CA . ILE A 1 132 ? 13.226 -6.274 -11.200 1.00 93.44 132 ILE A CA 1
ATOM 995 C C . ILE A 1 132 ? 13.686 -5.183 -10.228 1.00 93.44 132 ILE A C 1
ATOM 997 O O . ILE A 1 132 ? 14.427 -4.292 -10.631 1.00 93.44 132 ILE A O 1
ATOM 1001 N N . LEU A 1 133 ? 13.351 -5.302 -8.939 1.00 92.38 133 LEU A N 1
ATOM 1002 C CA . LEU A 1 133 ? 13.768 -4.343 -7.908 1.00 92.38 133 LEU A CA 1
ATOM 1003 C C . LEU A 1 133 ? 15.294 -4.267 -7.739 1.00 92.38 133 LEU A C 1
ATOM 1005 O O . LEU A 1 133 ? 15.832 -3.198 -7.473 1.00 92.38 133 LEU A O 1
ATOM 1009 N N . ALA A 1 134 ? 16.009 -5.381 -7.921 1.00 91.06 134 ALA A N 1
ATOM 1010 C CA . ALA A 1 134 ? 17.471 -5.398 -7.889 1.00 91.06 134 ALA A CA 1
ATOM 1011 C C . ALA A 1 134 ? 18.111 -4.680 -9.092 1.00 91.06 134 ALA A C 1
ATOM 1013 O O . ALA A 1 134 ? 19.238 -4.205 -8.986 1.00 91.06 134 ALA A O 1
ATOM 1014 N N . GLN A 1 135 ? 17.414 -4.613 -10.232 1.00 91.81 135 GLN A N 1
ATOM 1015 C CA . GLN A 1 135 ? 17.873 -3.910 -11.437 1.00 91.81 135 GLN A CA 1
ATOM 1016 C C . GLN A 1 135 ? 17.466 -2.435 -11.432 1.00 91.81 135 GLN A C 1
ATOM 1018 O O . GLN A 1 135 ? 18.206 -1.585 -11.919 1.00 91.81 135 GLN A O 1
ATOM 1023 N N . ASN A 1 136 ? 16.289 -2.139 -10.885 1.00 91.75 136 ASN A N 1
ATOM 1024 C CA . ASN A 1 136 ? 15.752 -0.800 -10.734 1.00 91.75 136 ASN A CA 1
ATOM 1025 C C . ASN A 1 136 ? 14.971 -0.718 -9.417 1.00 91.75 136 ASN A C 1
ATOM 1027 O O . ASN A 1 136 ? 13.820 -1.146 -9.329 1.00 91.75 136 ASN A O 1
ATOM 1031 N N . THR A 1 137 ? 15.596 -0.132 -8.399 1.00 86.81 137 THR A N 1
ATOM 1032 C CA . THR A 1 137 ? 15.015 0.005 -7.055 1.00 86.81 137 THR A CA 1
ATOM 1033 C C . THR A 1 137 ? 13.763 0.875 -7.033 1.00 86.81 137 THR A C 1
ATOM 1035 O O . THR A 1 137 ? 12.931 0.721 -6.151 1.00 86.81 137 THR A O 1
ATOM 1038 N N . GLU A 1 138 ? 13.611 1.766 -8.011 1.00 88.38 138 GLU A N 1
ATOM 1039 C CA . GLU A 1 138 ? 12.477 2.682 -8.156 1.00 88.38 138 GLU A CA 1
ATOM 1040 C C . GLU A 1 138 ? 11.422 2.139 -9.138 1.00 88.38 138 GLU A C 1
ATOM 1042 O O . GLU A 1 138 ? 10.522 2.869 -9.548 1.00 88.38 138 GLU A O 1
ATOM 1047 N N . ALA A 1 139 ? 11.520 0.864 -9.545 1.00 92.19 139 ALA A N 1
ATOM 1048 C CA . ALA A 1 139 ? 10.574 0.252 -10.482 1.00 92.19 139 ALA A CA 1
ATOM 1049 C C . ALA A 1 139 ? 9.135 0.218 -9.948 1.00 92.19 139 ALA A C 1
ATOM 1051 O O . ALA A 1 139 ? 8.202 0.141 -10.747 1.00 92.19 139 ALA A O 1
ATOM 1052 N N . VAL A 1 140 ? 8.967 0.254 -8.622 1.00 95.06 140 VAL A N 1
ATOM 1053 C CA . VAL A 1 140 ? 7.681 0.317 -7.919 1.00 95.06 140 VAL A CA 1
ATOM 1054 C C . VAL A 1 140 ? 7.804 1.258 -6.736 1.00 95.06 140 VAL A C 1
ATOM 1056 O O . VAL A 1 140 ? 8.797 1.234 -6.014 1.00 95.06 140 VAL A O 1
ATOM 1059 N N . ARG A 1 141 ? 6.747 2.020 -6.487 1.00 95.62 141 ARG A N 1
ATOM 1060 C CA . ARG A 1 141 ? 6.489 2.733 -5.242 1.00 95.62 141 ARG A CA 1
ATOM 1061 C C . ARG A 1 141 ? 5.171 2.254 -4.671 1.00 95.62 141 ARG A C 1
ATOM 1063 O O . ARG A 1 141 ? 4.218 1.971 -5.397 1.00 95.62 141 ARG A O 1
ATOM 1070 N N . ILE 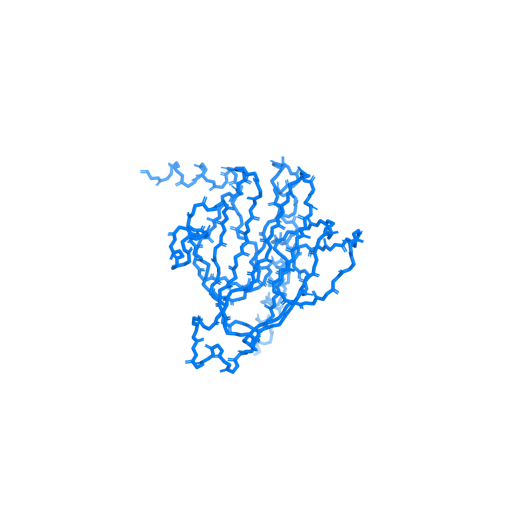A 1 142 ? 5.142 2.137 -3.356 1.00 96.94 142 ILE A N 1
ATOM 1071 C CA . ILE A 1 142 ? 3.962 1.745 -2.604 1.00 96.94 142 ILE A CA 1
ATOM 1072 C C . ILE A 1 142 ? 3.475 2.977 -1.865 1.00 96.94 142 ILE A C 1
ATOM 1074 O O . ILE A 1 142 ? 4.204 3.539 -1.050 1.00 96.94 142 ILE A O 1
ATOM 1078 N N . TYR A 1 143 ? 2.239 3.368 -2.127 1.00 97.12 143 TYR A N 1
ATOM 1079 C CA . TYR A 1 143 ? 1.575 4.459 -1.433 1.00 97.12 143 TYR A CA 1
ATOM 1080 C C . TYR A 1 143 ? 0.536 3.889 -0.483 1.00 97.12 143 TYR A C 1
ATOM 1082 O O . TYR A 1 143 ? -0.221 2.999 -0.863 1.00 97.12 143 TYR A O 1
ATOM 1090 N N . VAL A 1 144 ? 0.490 4.405 0.741 1.00 96.00 144 VAL A N 1
ATOM 1091 C CA . VAL A 1 144 ? -0.607 4.149 1.680 1.00 96.00 144 VAL A CA 1
ATOM 1092 C C . VAL A 1 144 ? -1.203 5.499 2.039 1.00 96.00 144 VAL A C 1
ATOM 1094 O O . VAL A 1 144 ? -0.504 6.343 2.599 1.00 96.00 144 VAL A O 1
ATOM 1097 N N . VAL A 1 145 ? -2.459 5.715 1.655 1.00 95.25 145 VAL A N 1
ATOM 1098 C CA . VAL A 1 145 ? -3.149 7.009 1.722 1.00 95.25 145 VAL A CA 1
ATOM 1099 C C . VAL A 1 145 ? -4.422 6.881 2.548 1.00 95.25 145 VAL A C 1
ATOM 1101 O O . VAL A 1 145 ? -5.203 5.959 2.330 1.00 95.25 145 VAL A O 1
ATOM 1104 N N . TRP A 1 146 ? -4.647 7.829 3.451 1.00 92.44 146 TRP A N 1
ATOM 1105 C CA . TRP A 1 146 ? -5.862 7.960 4.249 1.00 92.44 146 TRP A CA 1
ATOM 1106 C C . TRP A 1 146 ? -6.784 9.003 3.619 1.00 92.44 146 TRP A C 1
ATOM 1108 O O . TRP A 1 146 ? -6.331 10.064 3.185 1.00 92.44 146 TRP A O 1
ATOM 1118 N N . SER A 1 147 ? -8.084 8.706 3.570 1.00 87.25 147 SER A N 1
ATOM 1119 C CA . SER A 1 147 ? -9.104 9.649 3.093 1.00 87.25 147 SER A CA 1
ATOM 1120 C C . SER A 1 147 ? -9.279 10.850 4.023 1.00 87.25 147 SER A C 1
ATOM 1122 O O . SER A 1 147 ? -9.654 11.931 3.576 1.00 87.25 147 SER A O 1
ATOM 1124 N N . GLU A 1 148 ? -9.010 10.665 5.315 1.00 78.19 148 GLU A N 1
ATOM 1125 C CA . GLU A 1 148 ? -9.118 11.700 6.340 1.00 78.19 148 GLU A CA 1
ATOM 1126 C C . GLU A 1 148 ? -7.740 12.215 6.788 1.00 78.19 148 GLU A C 1
ATOM 1128 O O . GLU A 1 148 ? -6.700 11.627 6.498 1.00 78.19 148 GLU A O 1
ATOM 1133 N N . HIS A 1 149 ? -7.718 13.347 7.497 1.00 63.69 149 HIS A N 1
ATOM 1134 C CA . HIS A 1 149 ? -6.485 14.071 7.845 1.00 63.69 149 HIS A CA 1
ATOM 1135 C C . HIS A 1 149 ? -5.683 13.464 9.011 1.00 63.69 149 HIS A C 1
ATOM 1137 O O . HIS A 1 149 ? -4.660 14.026 9.403 1.00 63.69 149 HIS A O 1
ATOM 1143 N N . GLN A 1 150 ? -6.112 12.339 9.586 1.00 69.25 150 GLN A N 1
ATOM 1144 C CA . GLN A 1 150 ? -5.450 11.741 10.746 1.00 69.25 150 GLN A CA 1
ATOM 1145 C C . GLN A 1 150 ? -4.544 10.579 10.333 1.00 69.25 150 GLN A C 1
ATOM 1147 O O . GLN A 1 150 ? -4.918 9.416 10.407 1.00 69.25 150 GLN A O 1
ATOM 1152 N N . VAL A 1 151 ? -3.317 10.901 9.921 1.00 71.38 151 VAL A N 1
ATOM 1153 C CA . VAL A 1 151 ? -2.262 9.892 9.750 1.00 71.38 151 VAL A CA 1
ATOM 1154 C C . VAL A 1 151 ? -1.547 9.708 11.093 1.00 71.38 151 VAL A C 1
ATOM 1156 O O . VAL A 1 151 ? -1.115 10.706 11.680 1.00 71.38 151 VAL A O 1
ATOM 1159 N N . PRO A 1 152 ? -1.367 8.469 11.593 1.00 74.56 152 PRO A N 1
ATOM 1160 C CA . PRO A 1 152 ? -0.532 8.222 12.765 1.00 74.56 152 PRO A CA 1
ATOM 1161 C C . PRO A 1 152 ? 0.874 8.802 12.562 1.00 74.56 152 PRO A C 1
ATOM 1163 O O . PRO A 1 152 ? 1.409 8.756 11.457 1.00 74.56 152 PRO A O 1
ATOM 1166 N N . LYS A 1 153 ? 1.526 9.314 13.612 1.00 83.06 153 LYS A N 1
ATOM 1167 C CA . LYS A 1 153 ? 2.934 9.737 13.503 1.00 83.06 153 LYS A CA 1
ATOM 1168 C C . LYS A 1 153 ? 3.804 8.534 13.116 1.00 83.06 153 LYS A C 1
ATOM 1170 O O . LYS A 1 153 ? 3.757 7.506 13.787 1.00 83.06 153 LYS A O 1
ATOM 1175 N N . VAL A 1 154 ? 4.618 8.660 12.064 1.00 87.12 154 VAL A N 1
ATOM 1176 C CA . VAL A 1 154 ? 5.396 7.548 11.478 1.00 87.12 154 VAL A CA 1
ATOM 1177 C C . VAL A 1 154 ? 6.910 7.744 11.644 1.00 87.12 154 VAL A C 1
ATOM 1179 O O . VAL A 1 154 ? 7.415 8.863 11.575 1.00 87.12 154 VAL A O 1
ATOM 1182 N N . ARG A 1 155 ? 7.661 6.649 11.847 1.00 87.19 155 ARG A N 1
ATOM 1183 C CA . ARG A 1 155 ? 9.137 6.601 11.760 1.00 87.19 155 ARG A CA 1
ATOM 1184 C C . ARG A 1 155 ? 9.582 6.301 10.330 1.00 87.19 155 ARG A C 1
ATOM 1186 O O . ARG A 1 155 ? 9.390 5.185 9.863 1.00 87.19 155 ARG A O 1
ATOM 1193 N N . PHE A 1 156 ? 10.215 7.266 9.666 1.00 93.00 156 PHE A N 1
ATOM 1194 C CA . PHE A 1 156 ? 10.796 7.085 8.330 1.00 93.00 156 PHE A CA 1
ATOM 1195 C C . PHE A 1 156 ? 12.195 6.458 8.389 1.00 93.00 156 PHE A C 1
ATOM 1197 O O . PHE A 1 156 ? 12.881 6.550 9.408 1.00 93.00 156 PHE A O 1
ATOM 1204 N N . GLY A 1 157 ? 12.620 5.824 7.294 1.00 95.31 157 GLY A N 1
ATOM 1205 C CA . GLY A 1 157 ? 13.891 5.103 7.218 1.00 95.31 157 GLY A CA 1
ATOM 1206 C C . GLY A 1 157 ? 13.752 3.682 6.672 1.00 95.31 157 GLY A C 1
ATOM 1207 O O . GLY A 1 157 ? 12.740 3.319 6.071 1.00 95.31 157 GLY A O 1
ATOM 1208 N N . SER A 1 158 ? 14.783 2.870 6.897 1.00 96.56 158 SER A N 1
ATOM 1209 C CA . SER A 1 158 ? 14.782 1.454 6.527 1.00 96.56 158 SER A CA 1
ATOM 1210 C C . SER A 1 158 ? 13.830 0.657 7.417 1.00 96.56 158 SER A C 1
ATOM 1212 O O . SER A 1 158 ? 13.924 0.721 8.644 1.00 96.56 158 SER A O 1
ATOM 1214 N N . VAL A 1 159 ? 12.954 -0.136 6.804 1.00 96.25 159 VAL A N 1
ATOM 1215 C CA . VAL A 1 159 ? 11.941 -0.941 7.502 1.00 96.25 159 VAL A CA 1
ATOM 1216 C C . VAL A 1 159 ? 11.884 -2.366 6.959 1.00 96.25 159 VAL A C 1
ATOM 1218 O O . VAL A 1 159 ? 12.209 -2.617 5.796 1.00 96.25 159 VAL A O 1
ATOM 1221 N N . TYR A 1 160 ? 11.445 -3.303 7.798 1.00 96.06 160 TYR A N 1
ATOM 1222 C CA . TYR A 1 160 ? 11.107 -4.670 7.394 1.00 96.06 160 TYR A CA 1
ATOM 1223 C C . TYR A 1 160 ? 9.599 -4.824 7.194 1.00 96.06 160 TYR A C 1
ATOM 1225 O O . TYR A 1 160 ? 8.816 -4.253 7.946 1.00 96.06 160 TYR A O 1
ATOM 1233 N N . ALA A 1 161 ? 9.183 -5.644 6.227 1.00 94.50 161 ALA A N 1
ATOM 1234 C CA . ALA A 1 161 ? 7.772 -5.949 5.992 1.00 94.50 161 ALA A CA 1
ATOM 1235 C C . ALA A 1 161 ? 7.065 -6.402 7.287 1.00 94.50 161 ALA A C 1
ATOM 1237 O O . ALA A 1 161 ? 7.534 -7.313 7.974 1.00 94.50 161 ALA A O 1
ATOM 1238 N N . GLY A 1 162 ? 5.940 -5.766 7.625 1.00 92.12 162 GLY A N 1
ATOM 1239 C CA . GLY A 1 162 ? 5.169 -6.055 8.838 1.00 92.12 162 GLY A CA 1
ATOM 1240 C C . GLY A 1 162 ? 5.749 -5.472 10.136 1.00 92.12 162 GLY A C 1
ATOM 1241 O O . GLY A 1 162 ? 5.182 -5.692 11.207 1.00 92.12 162 GLY A O 1
ATOM 1242 N N . GLN A 1 163 ? 6.859 -4.728 10.078 1.00 92.31 163 GLN A N 1
ATOM 1243 C CA . GLN A 1 163 ? 7.395 -4.001 11.228 1.00 92.31 163 GLN A CA 1
ATOM 1244 C C . GLN A 1 163 ? 6.450 -2.867 11.629 1.00 92.31 163 GLN A C 1
ATOM 1246 O O . GLN A 1 163 ? 5.932 -2.165 10.769 1.00 92.31 163 GLN A O 1
ATOM 1251 N N . ASN A 1 164 ? 6.269 -2.648 12.932 1.00 90.38 164 ASN A N 1
ATOM 1252 C CA . ASN A 1 164 ? 5.561 -1.473 13.430 1.00 90.38 164 ASN A CA 1
ATOM 1253 C C . ASN A 1 164 ? 6.301 -0.179 13.023 1.00 90.38 164 ASN A C 1
ATOM 1255 O O . ASN A 1 164 ? 7.490 -0.041 13.318 1.00 90.38 164 ASN A O 1
ATOM 1259 N N . ILE A 1 165 ? 5.593 0.752 12.376 1.00 89.75 165 ILE A N 1
ATOM 1260 C CA . ILE A 1 165 ? 6.139 2.039 11.919 1.00 89.75 165 ILE A CA 1
ATOM 1261 C C . ILE A 1 165 ? 5.482 3.268 12.561 1.00 89.75 165 ILE A C 1
ATOM 1263 O O . ILE A 1 165 ? 5.968 4.376 12.335 1.00 89.75 165 ILE A O 1
ATOM 1267 N N . TRP A 1 166 ? 4.426 3.111 13.366 1.00 85.31 166 TRP A N 1
ATOM 1268 C CA . TRP A 1 166 ? 3.802 4.237 14.074 1.00 85.31 166 TRP A CA 1
ATOM 1269 C C . TRP A 1 166 ? 4.478 4.519 15.423 1.00 85.31 166 TRP A C 1
ATOM 1271 O O . TRP A 1 166 ? 5.148 3.662 16.002 1.00 85.31 166 TRP A O 1
ATOM 1281 N N . GLN A 1 167 ? 4.311 5.745 15.916 1.00 74.75 167 GLN A N 1
ATOM 1282 C CA . GLN A 1 167 ? 4.737 6.191 17.242 1.00 74.75 167 GLN A CA 1
ATOM 1283 C C . GLN A 1 167 ? 3.512 6.523 18.094 1.00 74.75 167 GLN A C 1
ATOM 1285 O O . GLN A 1 167 ? 2.608 7.208 17.612 1.00 74.75 167 GLN A O 1
ATOM 1290 N N . SER A 1 168 ? 3.488 6.070 19.349 1.00 65.31 168 SER A N 1
ATOM 1291 C CA . SER A 1 168 ? 2.542 6.588 20.343 1.00 65.31 168 SER A CA 1
ATOM 1292 C C . SER A 1 168 ? 2.884 8.042 20.683 1.00 65.31 168 SER A C 1
ATOM 1294 O O . SER A 1 168 ? 4.032 8.468 20.559 1.00 65.31 168 SER A O 1
ATOM 1296 N N . GLU A 1 169 ? 1.888 8.814 21.117 1.00 58.62 169 GLU A N 1
ATOM 1297 C CA . GLU A 1 169 ? 2.104 10.195 21.572 1.00 58.62 169 GLU A CA 1
ATOM 1298 C C . GLU A 1 169 ? 3.005 10.263 22.816 1.00 58.62 169 GLU A C 1
ATOM 1300 O O . GLU A 1 169 ? 3.828 11.171 22.921 1.00 58.62 169 GLU A O 1
ATOM 1305 N N . ASP A 1 170 ? 2.933 9.253 23.689 1.00 53.72 170 ASP A N 1
ATOM 1306 C CA . ASP A 1 170 ? 3.777 9.135 24.886 1.00 53.72 170 ASP A CA 1
ATOM 1307 C C . ASP A 1 170 ? 5.276 9.003 24.535 1.00 53.72 170 ASP A C 1
ATOM 1309 O O . ASP A 1 170 ? 6.117 9.674 25.127 1.00 53.72 170 ASP A O 1
ATOM 1313 N N . ASP A 1 171 ? 5.614 8.217 23.501 1.00 54.50 171 ASP A N 1
ATOM 1314 C CA . ASP A 1 171 ? 6.999 8.014 23.034 1.00 54.50 171 ASP A CA 1
ATOM 1315 C C . ASP A 1 171 ? 7.617 9.288 22.420 1.00 54.50 171 ASP A C 1
ATOM 1317 O O . ASP A 1 171 ? 8.839 9.379 22.263 1.00 54.50 171 ASP A O 1
ATOM 1321 N N . PHE A 1 172 ? 6.780 10.241 21.997 1.00 51.16 172 PHE A N 1
ATOM 1322 C CA . PHE A 1 172 ? 7.219 11.502 21.402 1.00 51.16 172 PHE A CA 1
ATOM 1323 C C . PHE A 1 172 ? 7.609 12.520 22.477 1.00 51.16 172 PHE A C 1
ATOM 1325 O O . PHE A 1 172 ? 8.639 13.178 22.344 1.00 51.16 172 PHE A O 1
ATOM 1332 N N . ASN A 1 173 ? 6.821 12.616 23.551 1.00 45.88 173 ASN A N 1
ATOM 1333 C CA . ASN A 1 173 ? 7.081 13.557 24.641 1.00 45.88 173 ASN A CA 1
ATOM 1334 C C . ASN A 1 173 ? 8.314 13.166 25.468 1.00 45.88 173 ASN A C 1
ATOM 1336 O O . ASN A 1 173 ? 9.091 14.046 25.828 1.00 45.88 173 ASN A O 1
ATOM 1340 N N . ASP A 1 174 ? 8.559 11.869 25.687 1.00 47.75 174 ASP A N 1
ATOM 1341 C CA . ASP A 1 174 ? 9.752 11.405 26.417 1.00 47.75 174 ASP A CA 1
ATOM 1342 C C . ASP A 1 174 ? 11.065 11.728 25.684 1.00 47.75 174 ASP A C 1
ATOM 1344 O O . ASP A 1 174 ? 12.101 11.892 26.317 1.00 47.75 174 ASP A O 1
ATOM 1348 N N . LYS A 1 175 ? 11.044 11.869 24.352 1.00 47.03 175 LYS A N 1
ATOM 1349 C CA . LYS A 1 175 ? 12.231 12.267 23.575 1.00 47.03 175 LYS A CA 1
ATOM 1350 C C . LYS A 1 175 ? 12.420 13.773 23.443 1.00 47.03 175 LYS A C 1
ATOM 1352 O O . LYS A 1 175 ? 13.490 14.193 23.030 1.00 47.03 175 LYS A O 1
ATOM 1357 N N . GLN A 1 176 ? 11.397 14.567 23.749 1.00 42.53 176 GLN A N 1
ATOM 1358 C CA . GLN A 1 176 ? 11.482 16.029 23.742 1.00 42.53 176 GLN A CA 1
ATOM 1359 C C . GLN A 1 176 ? 11.925 16.603 25.091 1.00 42.53 176 GLN A C 1
ATOM 1361 O O . GLN A 1 176 ? 12.281 17.771 25.154 1.00 42.53 176 GLN A O 1
ATOM 1366 N N . ALA A 1 177 ? 11.885 15.806 26.161 1.00 41.59 177 ALA A N 1
ATOM 1367 C CA . ALA A 1 177 ? 12.343 16.218 27.485 1.00 41.59 177 ALA A CA 1
ATOM 1368 C C . ALA A 1 177 ? 13.869 16.089 27.679 1.00 41.59 177 ALA A C 1
ATOM 1370 O O . ALA A 1 177 ? 14.390 16.597 28.670 1.00 41.59 177 ALA A O 1
ATOM 1371 N N . ASP A 1 178 ? 14.557 15.423 26.745 1.00 42.12 178 ASP A N 1
ATOM 1372 C CA . ASP A 1 178 ? 16.001 15.149 26.785 1.00 42.12 178 ASP A CA 1
ATOM 1373 C C . ASP A 1 178 ? 16.826 16.006 25.789 1.00 42.12 178 ASP A C 1
ATOM 1375 O O . ASP A 1 178 ? 18.044 15.828 25.715 1.00 42.12 178 ASP A O 1
ATOM 1379 N N . ASP A 1 179 ? 16.189 16.942 25.068 1.00 35.50 179 ASP A N 1
ATOM 1380 C CA . ASP A 1 179 ? 16.825 17.980 24.226 1.00 35.50 179 ASP A CA 1
ATOM 1381 C C . ASP A 1 179 ? 16.616 19.382 24.838 1.00 35.50 179 ASP A C 1
ATOM 1383 O O . ASP A 1 179 ? 17.537 20.228 24.723 1.00 35.50 179 ASP A O 1
#

Radius of gyration: 17.69 Å; chains: 1; bounding box: 49×44×42 Å

pLDDT: mean 80.49, std 20.21, range [35.5, 97.81]

InterPro domains:
  IPR011055 Duplicated hybrid motif [G3DSA:2.70.70.10] (28-167)
  IPR011055 Duplicated hybrid motif [SSF51261] (23-166)

Sequence (179 aa):
MNFWQRIFRLKKKQTQVNETGRLNAIKMAKKTGTLVLVAPATGQLRPIKESHDEHYQAANGIMLIPNGGNLMLPVSGIVSESTTEKLMITDGLDQSVTMSLVGQGEAARLARYSAGQQLHAGDVVGTASQRILAQNTEAVRIYVVWSEHQVPKVRFGSVYAGQNIWQSEDDFNDKQADD

Organism: Leuconostoc pseudomesenteroides (NCBI:txid33968)